Protein AF-A0A3N6ZRB8-F1 (afdb_monomer_lite)

Radius of gyration: 24.06 Å; chains: 1; bounding box: 74×77×56 Å

pLDDT: mean 79.48, std 19.39, range [39.94, 96.44]

Structure (mmCIF, N/CA/C/O backbone):
data_AF-A0A3N6ZRB8-F1
#
_entry.id   AF-A0A3N6ZRB8-F1
#
loop_
_atom_site.group_PDB
_atom_site.id
_atom_site.type_symbol
_atom_site.label_atom_id
_atom_site.label_alt_id
_atom_site.label_comp_id
_atom_site.label_asym_id
_atom_site.label_entity_id
_atom_site.label_seq_id
_atom_site.pdbx_PDB_ins_code
_atom_site.Cartn_x
_atom_site.Cartn_y
_atom_site.Cartn_z
_atom_site.occupancy
_atom_site.B_iso_or_equiv
_atom_site.auth_seq_id
_atom_site.auth_comp_id
_atom_site.auth_asym_id
_atom_site.auth_atom_id
_atom_site.pdbx_PDB_model_num
ATOM 1 N N . MET A 1 1 ? -23.793 63.951 39.654 1.00 39.94 1 MET A N 1
ATOM 2 C CA . MET A 1 1 ? -23.526 63.671 38.228 1.00 39.94 1 MET A CA 1
ATOM 3 C C . MET A 1 1 ? -22.476 62.573 38.147 1.00 39.94 1 MET A C 1
ATOM 5 O O . MET A 1 1 ? -21.446 62.726 38.780 1.00 39.94 1 MET A O 1
ATOM 9 N N . ILE A 1 2 ? -22.788 61.522 37.375 1.00 40.31 2 ILE A N 1
ATOM 10 C CA . ILE A 1 2 ? -21.885 60.541 36.730 1.00 40.31 2 ILE A CA 1
ATOM 11 C C . ILE A 1 2 ? -21.202 59.545 37.697 1.00 40.31 2 ILE A C 1
ATOM 13 O O . ILE A 1 2 ? -20.234 59.869 38.367 1.00 40.31 2 ILE A O 1
ATOM 17 N N . ASN A 1 3 ? -21.815 58.382 37.960 1.00 41.19 3 ASN A N 1
ATOM 18 C CA . ASN A 1 3 ? -21.665 57.114 37.212 1.00 41.19 3 ASN A CA 1
ATOM 19 C C . ASN A 1 3 ? -20.207 56.730 36.919 1.00 41.19 3 ASN A C 1
ATOM 21 O O . ASN A 1 3 ? -19.555 57.405 36.140 1.00 41.19 3 ASN A O 1
ATOM 25 N N . GLN A 1 4 ? -19.758 55.571 37.404 1.00 42.31 4 GLN A N 1
ATOM 26 C CA . GLN A 1 4 ? -19.491 54.416 36.535 1.00 42.31 4 GLN A CA 1
ATOM 27 C C . GLN A 1 4 ? -19.033 53.219 37.383 1.00 42.31 4 GLN A C 1
ATOM 29 O O . GLN A 1 4 ? -17.964 53.215 37.989 1.00 42.31 4 GLN A O 1
ATOM 34 N N . LEU A 1 5 ? -19.884 52.193 37.398 1.00 44.38 5 LEU A N 1
ATOM 35 C CA . LEU A 1 5 ? -19.562 50.834 37.810 1.00 44.38 5 LEU A CA 1
ATOM 36 C C . LEU A 1 5 ? -18.521 50.247 36.846 1.00 44.38 5 LEU A C 1
ATOM 38 O O . LEU A 1 5 ? -18.847 49.984 35.691 1.00 44.38 5 LEU A O 1
ATOM 42 N N . ILE A 1 6 ? -17.325 49.920 37.328 1.00 47.69 6 ILE A N 1
ATOM 43 C CA . ILE A 1 6 ? -16.434 48.990 36.624 1.00 47.69 6 ILE A CA 1
ATOM 44 C C . ILE A 1 6 ? -16.673 47.604 37.224 1.00 47.69 6 ILE A C 1
ATOM 46 O O . ILE A 1 6 ? -16.129 47.237 38.263 1.00 47.69 6 ILE A O 1
ATOM 50 N N . LYS A 1 7 ? -17.568 46.848 36.582 1.00 41.41 7 LYS A N 1
ATOM 51 C CA . LYS A 1 7 ? -17.781 45.425 36.857 1.00 41.41 7 LYS A CA 1
ATOM 52 C C . LYS A 1 7 ? -16.571 44.655 36.333 1.00 41.41 7 LYS A C 1
ATOM 54 O O . LYS A 1 7 ? -16.385 44.537 35.126 1.00 41.41 7 LYS A O 1
ATOM 59 N N . ILE A 1 8 ? -15.767 44.125 37.249 1.00 46.81 8 ILE A N 1
ATOM 60 C CA . ILE A 1 8 ? -14.709 43.160 36.951 1.00 46.81 8 ILE A CA 1
ATOM 61 C C . ILE A 1 8 ? -15.393 41.871 36.483 1.00 46.81 8 ILE A C 1
ATOM 63 O O . ILE A 1 8 ? -15.977 41.133 37.274 1.00 46.81 8 ILE A O 1
ATOM 67 N N . PHE A 1 9 ? -15.379 41.636 35.172 1.00 41.94 9 PHE A N 1
ATOM 68 C CA . PHE A 1 9 ? -15.804 40.379 34.565 1.00 41.94 9 PHE A CA 1
ATOM 69 C C . PHE A 1 9 ? -14.659 39.370 34.713 1.00 41.94 9 PHE A C 1
ATOM 71 O O . PHE A 1 9 ? -13.782 39.258 33.860 1.00 41.94 9 PHE A O 1
ATOM 78 N N . THR A 1 10 ? -14.648 38.645 35.829 1.00 43.69 10 THR A N 1
ATOM 79 C CA . THR A 1 10 ? -13.797 37.466 35.996 1.00 43.69 10 THR A CA 1
ATOM 80 C C . THR A 1 10 ? -14.364 36.349 35.122 1.00 43.69 10 THR A C 1
ATOM 82 O O . THR A 1 10 ? -15.292 35.645 35.516 1.00 43.69 10 THR A O 1
ATOM 85 N N . ILE A 1 11 ? -13.833 36.202 33.907 1.00 47.75 11 ILE A N 1
ATOM 86 C CA . ILE A 1 11 ? -14.092 35.033 33.063 1.00 47.75 11 ILE A CA 1
ATOM 87 C C . ILE A 1 11 ? -13.303 33.870 33.666 1.00 47.75 11 ILE A C 1
ATOM 89 O O . ILE A 1 11 ? -12.111 33.697 33.421 1.00 47.75 11 ILE A O 1
ATOM 93 N N . LEU A 1 12 ? -13.985 33.084 34.497 1.00 39.97 12 LEU A N 1
ATOM 94 C CA . LEU A 1 12 ? -13.525 31.777 34.936 1.00 39.97 12 LEU A CA 1
ATOM 95 C C . LEU A 1 12 ? -13.593 30.842 33.719 1.00 39.97 12 LEU A C 1
ATOM 97 O O . LEU A 1 12 ? -14.640 30.271 33.416 1.00 39.97 12 LEU A O 1
ATOM 101 N N . VAL A 1 13 ? -12.490 30.729 32.975 1.00 46.81 13 VAL A N 1
ATOM 102 C CA . VAL A 1 13 ? -12.337 29.694 31.947 1.00 46.81 13 VAL A CA 1
ATOM 103 C C . VAL A 1 13 ? -12.264 28.363 32.682 1.00 46.81 13 VAL A C 1
ATOM 105 O O . VAL A 1 13 ? -11.217 27.957 33.184 1.00 46.81 13 VAL A O 1
ATOM 108 N N . LEU A 1 14 ? -13.417 27.705 32.786 1.00 43.19 14 LEU A N 1
ATOM 109 C CA . LEU A 1 14 ? -13.518 26.313 33.182 1.00 43.19 14 LEU A CA 1
ATOM 110 C C . LEU A 1 14 ? -12.799 25.508 32.093 1.00 43.19 14 LEU A C 1
ATOM 112 O O . LEU A 1 14 ? -13.365 25.204 31.043 1.00 43.19 14 LEU A O 1
ATOM 116 N N . ALA A 1 15 ? -11.518 25.221 32.320 1.00 48.59 15 ALA A N 1
ATOM 117 C CA . ALA A 1 15 ? -10.776 24.221 31.576 1.00 48.59 15 ALA A CA 1
ATOM 118 C C . ALA A 1 15 ? -11.423 22.864 31.879 1.00 48.59 15 ALA A C 1
ATOM 120 O O . ALA A 1 15 ? -10.981 22.120 32.752 1.00 48.59 15 ALA A O 1
ATOM 121 N N . ALA A 1 16 ? -12.533 22.573 31.198 1.00 49.22 16 ALA A N 1
ATOM 122 C CA . ALA A 1 16 ? -13.049 21.228 31.085 1.00 49.22 16 ALA A CA 1
ATOM 123 C C . ALA A 1 16 ? -11.916 20.417 30.466 1.00 49.22 16 ALA A C 1
ATOM 125 O O . ALA A 1 16 ? -11.600 20.583 29.288 1.00 49.22 16 ALA A O 1
ATOM 126 N N . GLY A 1 17 ? -11.248 19.627 31.308 1.00 41.53 17 GLY A N 1
ATOM 127 C CA . GLY A 1 17 ? -10.231 18.681 30.899 1.00 41.53 17 GLY A CA 1
ATOM 128 C C . GLY A 1 17 ? -10.842 17.788 29.840 1.00 41.53 17 GLY A C 1
ATOM 129 O O . GLY A 1 17 ? -11.590 16.868 30.156 1.00 41.53 17 GLY A O 1
ATOM 130 N N . ILE A 1 18 ? -10.561 18.108 28.580 1.00 56.34 18 ILE A N 1
ATOM 131 C CA . ILE A 1 18 ? -10.795 17.203 27.472 1.00 56.34 18 ILE A CA 1
ATOM 132 C C . ILE A 1 18 ? -9.930 16.000 27.832 1.00 56.34 18 ILE A C 1
ATOM 134 O O . ILE A 1 18 ? -8.709 16.166 27.920 1.00 56.34 18 ILE A O 1
ATOM 138 N N . PRO A 1 19 ? -10.509 14.823 28.127 1.00 47.91 19 PRO A N 1
ATOM 139 C CA . PRO A 1 19 ? -9.697 13.641 28.283 1.00 47.91 19 PRO A CA 1
ATOM 140 C C . PRO A 1 19 ? -9.006 13.470 26.940 1.00 47.91 19 PRO A C 1
ATOM 142 O O . PRO A 1 19 ? -9.651 13.186 25.929 1.00 47.91 19 PRO A O 1
ATOM 145 N N . SER A 1 20 ? -7.702 13.729 26.922 1.00 45.16 20 SER A N 1
ATOM 146 C CA . SER A 1 20 ? -6.825 13.342 25.838 1.00 45.16 20 SER A CA 1
ATOM 147 C C . SER A 1 20 ? -7.047 11.847 25.686 1.00 45.16 20 SER A C 1
ATOM 149 O O . SER A 1 20 ? -6.542 11.056 26.483 1.00 45.16 20 SER A O 1
ATOM 151 N N . LEU A 1 21 ? -7.896 11.461 24.733 1.00 45.53 21 LEU A N 1
ATOM 152 C CA . LEU A 1 21 ? -8.023 10.090 24.279 1.00 45.53 21 LEU A CA 1
ATOM 153 C C . LEU A 1 21 ? -6.643 9.760 23.736 1.00 45.53 21 LEU A C 1
ATOM 155 O O . LEU A 1 21 ? -6.329 10.054 22.587 1.00 45.53 21 LEU A O 1
ATOM 159 N N . SER A 1 22 ? -5.791 9.250 24.623 1.00 43.41 22 SER A N 1
ATOM 160 C CA . SER A 1 22 ? -4.523 8.646 24.284 1.00 43.41 22 SER A CA 1
ATOM 161 C C . SER A 1 22 ? -4.874 7.547 23.297 1.00 43.41 22 SER A C 1
ATOM 163 O O . SER A 1 22 ? -5.374 6.485 23.674 1.00 43.41 22 SER A O 1
ATOM 165 N N . GLN A 1 23 ? -4.749 7.860 22.006 1.00 47.66 23 GLN A N 1
ATOM 166 C CA . GLN A 1 23 ? -4.835 6.875 20.951 1.00 47.66 23 GLN A CA 1
ATOM 167 C C . GLN A 1 23 ? -3.673 5.934 21.229 1.00 47.66 23 GLN A C 1
ATOM 169 O O . GLN A 1 23 ? -2.524 6.264 20.941 1.00 47.66 23 GLN A O 1
ATOM 174 N N . ALA A 1 24 ? -3.966 4.805 21.879 1.00 47.81 24 ALA A N 1
ATOM 175 C CA . ALA A 1 24 ? -3.015 3.726 22.060 1.00 47.81 24 ALA A CA 1
ATOM 176 C C . ALA A 1 24 ? -2.344 3.507 20.702 1.00 47.81 24 ALA A C 1
ATOM 178 O O . ALA A 1 24 ? -3.026 3.159 19.737 1.00 47.81 24 ALA A O 1
ATOM 179 N N . GLN A 1 25 ? -1.044 3.809 20.605 1.00 48.31 25 GLN A N 1
ATOM 180 C CA . GLN A 1 25 ? -0.272 3.647 19.379 1.00 48.31 25 GLN A CA 1
ATOM 181 C C . GLN A 1 25 ? -0.315 2.165 19.019 1.00 48.31 25 GLN A C 1
ATOM 183 O O . GLN A 1 25 ? 0.435 1.348 19.552 1.00 48.31 25 GLN A O 1
ATOM 188 N N . GLN A 1 26 ? -1.267 1.793 18.168 1.00 56.72 26 GLN A N 1
ATOM 189 C CA . GLN A 1 26 ? -1.451 0.415 17.762 1.00 56.72 26 GLN A CA 1
ATOM 190 C C . GLN A 1 26 ? -0.211 0.000 16.983 1.00 56.72 26 GLN A C 1
ATOM 192 O O . GLN A 1 26 ? 0.131 0.579 15.950 1.00 56.72 26 GLN A O 1
ATOM 197 N N . LYS A 1 27 ? 0.488 -0.997 17.523 1.00 60.84 27 LYS A N 1
ATOM 198 C CA . LYS A 1 27 ? 1.684 -1.580 16.929 1.00 60.84 27 LYS A CA 1
ATOM 199 C C . LYS A 1 27 ? 1.290 -2.238 15.606 1.00 60.84 27 LYS A C 1
ATOM 201 O O . LYS A 1 27 ? 0.823 -3.373 15.588 1.00 60.84 27 LYS A O 1
ATOM 206 N N . THR A 1 28 ? 1.443 -1.514 14.501 1.00 68.12 28 THR A N 1
ATOM 207 C CA . THR A 1 28 ? 1.251 -2.076 13.162 1.00 68.12 28 THR A CA 1
ATOM 208 C C . THR A 1 28 ? 2.371 -3.075 12.892 1.00 68.12 28 THR A C 1
ATOM 210 O O . THR A 1 28 ? 3.557 -2.756 13.013 1.00 68.12 28 THR A O 1
ATOM 213 N N . VAL A 1 29 ? 1.999 -4.315 12.578 1.00 82.00 29 VAL A N 1
ATOM 214 C CA . VAL A 1 29 ? 2.958 -5.375 12.251 1.00 82.00 29 VAL A CA 1
ATOM 215 C C . VAL A 1 29 ? 3.352 -5.230 10.784 1.00 82.00 29 VAL A C 1
ATOM 217 O O . VAL A 1 29 ? 2.491 -5.082 9.912 1.00 82.00 29 VAL A O 1
ATOM 220 N N . ILE A 1 30 ? 4.658 -5.256 10.515 1.00 87.50 30 ILE A N 1
ATOM 221 C CA . ILE A 1 30 ? 5.172 -5.328 9.147 1.00 87.50 30 ILE A CA 1
ATOM 222 C C . ILE A 1 30 ? 4.925 -6.743 8.627 1.00 87.50 30 ILE A C 1
ATOM 224 O O . ILE A 1 30 ? 5.338 -7.722 9.246 1.00 87.50 30 ILE A O 1
ATOM 228 N N . THR A 1 31 ? 4.277 -6.837 7.476 1.00 90.38 31 THR A N 1
ATOM 229 C CA . THR A 1 31 ? 4.004 -8.083 6.765 1.00 90.38 31 THR A CA 1
ATOM 230 C C . THR A 1 31 ? 4.377 -7.956 5.284 1.00 90.38 31 THR A C 1
ATOM 232 O O . THR A 1 31 ? 5.029 -6.994 4.896 1.00 90.38 31 THR A O 1
ATOM 235 N N . GLN A 1 32 ? 4.021 -8.932 4.453 1.00 92.38 32 GLN A N 1
ATOM 236 C CA . GLN A 1 32 ? 4.372 -9.018 3.041 1.00 92.38 32 GLN A CA 1
ATOM 237 C C . GLN A 1 32 ? 3.145 -9.375 2.194 1.00 92.38 32 GLN A C 1
ATOM 239 O O . GLN A 1 32 ? 2.274 -10.136 2.629 1.00 92.38 32 GLN A O 1
ATOM 244 N N . ILE A 1 33 ? 3.111 -8.866 0.962 1.00 93.44 33 ILE A N 1
ATOM 245 C CA . ILE A 1 33 ? 2.114 -9.248 -0.044 1.00 93.44 33 ILE A CA 1
ATOM 246 C C . ILE A 1 33 ? 2.440 -10.664 -0.547 1.00 93.44 33 ILE A C 1
ATOM 248 O O . ILE A 1 33 ? 3.516 -10.911 -1.091 1.00 93.44 33 ILE A O 1
ATOM 252 N N . SER A 1 34 ? 1.522 -11.613 -0.353 1.00 92.62 34 SER A N 1
ATOM 253 C CA . SER A 1 34 ? 1.644 -12.995 -0.844 1.00 92.62 34 SER A CA 1
ATOM 254 C C . SER A 1 34 ? 1.147 -13.142 -2.280 1.00 92.62 34 SER A C 1
ATOM 256 O O . SER A 1 34 ? 1.718 -13.920 -3.044 1.00 92.62 34 SER A O 1
ATOM 258 N N . ASN A 1 35 ? 0.106 -12.390 -2.652 1.00 92.62 35 ASN A N 1
ATOM 259 C CA . ASN A 1 35 ? -0.513 -12.462 -3.969 1.00 92.62 35 ASN A CA 1
ATOM 260 C C . ASN A 1 35 ? -0.589 -11.070 -4.629 1.00 92.62 35 ASN A C 1
ATOM 262 O O . ASN A 1 35 ? -1.518 -10.309 -4.349 1.00 92.62 35 ASN A O 1
ATOM 266 N N . PRO A 1 36 ? 0.355 -10.724 -5.523 1.00 90.50 36 PRO A N 1
ATOM 267 C CA . PRO A 1 36 ? 0.366 -9.430 -6.206 1.00 90.50 36 PRO A CA 1
ATOM 268 C C . PRO A 1 36 ? -0.818 -9.234 -7.167 1.00 90.50 36 PRO A C 1
ATOM 270 O O . PRO A 1 36 ? -1.159 -8.096 -7.466 1.00 90.50 36 PRO A O 1
ATOM 273 N N . GLY A 1 37 ? -1.503 -10.304 -7.592 1.00 89.31 37 GLY A N 1
ATOM 274 C CA . GLY A 1 37 ? -2.734 -10.216 -8.388 1.00 89.31 37 GLY A CA 1
ATOM 275 C C . GLY A 1 37 ? -3.959 -9.761 -7.585 1.00 89.31 37 GLY A C 1
ATOM 276 O O . GLY A 1 37 ? -5.030 -9.557 -8.150 1.00 89.31 37 GLY A O 1
ATOM 277 N N . ARG A 1 38 ? -3.821 -9.605 -6.262 1.00 90.62 38 ARG A N 1
ATOM 278 C CA . ARG A 1 38 ? -4.886 -9.164 -5.349 1.00 90.62 38 ARG A CA 1
ATOM 279 C C . ARG A 1 38 ? -4.688 -7.728 -4.881 1.00 90.62 38 ARG A C 1
ATOM 281 O O . ARG A 1 38 ? -5.233 -7.359 -3.844 1.00 90.62 38 ARG A O 1
ATOM 288 N N . ILE A 1 39 ? -3.912 -6.928 -5.611 1.00 91.12 39 ILE A N 1
ATOM 289 C CA . ILE A 1 39 ? -3.815 -5.489 -5.365 1.00 91.12 39 ILE A CA 1
ATOM 290 C C . ILE A 1 39 ? -4.859 -4.744 -6.188 1.00 91.12 39 ILE A C 1
ATOM 292 O O . ILE A 1 39 ? -5.023 -4.988 -7.383 1.00 91.12 39 ILE A O 1
ATOM 296 N N . PHE A 1 40 ? -5.539 -3.795 -5.560 1.00 87.25 40 PHE A N 1
ATOM 297 C CA . PHE A 1 40 ? -6.589 -3.023 -6.205 1.00 87.25 40 PHE A CA 1
ATOM 298 C C . PHE A 1 40 ? -6.321 -1.532 -5.993 1.00 87.25 40 PHE A C 1
ATOM 300 O O . PHE A 1 40 ? -6.002 -1.111 -4.877 1.00 87.25 40 PHE A O 1
ATOM 307 N N . PRO A 1 41 ? -6.410 -0.701 -7.045 1.00 80.75 41 PRO A N 1
ATOM 308 C CA . PRO A 1 41 ? -6.579 0.723 -6.822 1.00 80.75 41 PRO A CA 1
ATOM 309 C C . PRO A 1 41 ? -7.970 0.930 -6.212 1.00 80.75 41 PRO A C 1
ATOM 311 O O . PRO A 1 41 ? -8.888 0.197 -6.566 1.00 80.75 41 PRO A O 1
ATOM 314 N N . SER A 1 42 ? -8.105 1.889 -5.290 1.00 75.06 42 SER A N 1
ATOM 315 C CA . SER A 1 42 ? -9.364 2.291 -4.634 1.00 75.06 42 SER A CA 1
ATOM 316 C C . SER A 1 42 ? -10.658 1.712 -5.242 1.00 75.06 42 SER A C 1
ATOM 318 O O . SER A 1 42 ? -11.150 2.243 -6.238 1.00 75.06 42 SER A O 1
ATOM 320 N N . CYS A 1 43 ? -11.269 0.726 -4.585 1.00 58.84 43 CYS A N 1
ATOM 321 C CA . CYS A 1 43 ? -12.709 0.493 -4.678 1.00 58.84 43 CYS A CA 1
ATOM 322 C C . CYS A 1 43 ? -13.369 1.190 -3.474 1.00 58.84 43 CYS A C 1
ATOM 324 O O . CYS A 1 43 ? -13.026 0.902 -2.331 1.00 58.84 43 CYS A O 1
ATOM 326 N N . GLU A 1 44 ? -14.242 2.168 -3.730 1.00 65.25 44 GLU A N 1
ATOM 327 C CA . GLU A 1 44 ? -15.276 2.631 -2.779 1.00 65.25 44 GLU A CA 1
ATOM 328 C C . GLU A 1 44 ? -14.805 3.126 -1.386 1.00 65.25 44 GLU A C 1
ATOM 330 O O . GLU A 1 44 ? -15.547 3.084 -0.408 1.00 65.25 44 GLU A O 1
ATOM 335 N N . LEU A 1 45 ? -13.593 3.685 -1.262 1.00 75.88 45 LEU A N 1
ATOM 336 C CA . LEU A 1 45 ? -13.126 4.248 0.021 1.00 75.88 45 LEU A CA 1
ATOM 337 C C . LEU A 1 45 ? -13.888 5.483 0.490 1.00 75.88 45 LEU A C 1
ATOM 339 O O . LEU A 1 45 ? -13.881 5.787 1.683 1.00 75.88 45 LEU A O 1
ATOM 343 N N . GLU A 1 46 ? -14.526 6.193 -0.437 1.00 81.31 46 GLU A N 1
ATOM 344 C CA . GLU A 1 46 ? -15.317 7.380 -0.120 1.00 81.31 46 GLU A CA 1
ATOM 345 C C . GLU A 1 46 ? -16.454 7.048 0.855 1.00 81.31 46 GLU A C 1
ATOM 347 O O . GLU A 1 46 ? -16.704 7.807 1.790 1.00 81.31 46 GLU A O 1
ATOM 352 N N . GLU A 1 47 ? -17.063 5.866 0.729 1.00 84.12 47 GLU A N 1
ATOM 353 C CA . GLU A 1 47 ? -18.109 5.392 1.646 1.00 84.12 47 GLU A CA 1
ATOM 354 C C . GLU A 1 47 ? -17.575 5.105 3.057 1.00 84.12 47 GLU A C 1
ATOM 356 O O . GLU A 1 47 ? -18.312 5.154 4.042 1.00 84.12 47 GLU A O 1
ATOM 361 N N . SER A 1 48 ? -16.272 4.834 3.161 1.00 86.00 48 SER A N 1
ATOM 362 C CA . SER A 1 48 ? -15.567 4.578 4.419 1.00 86.00 48 SER A CA 1
ATOM 363 C C . SER A 1 48 ? -14.880 5.821 4.992 1.00 86.00 48 SER A C 1
ATOM 365 O O . SER A 1 48 ? -14.182 5.718 6.005 1.00 86.00 48 SER A O 1
ATOM 367 N N . ARG A 1 49 ? -15.061 7.006 4.382 1.00 89.44 49 ARG A N 1
ATOM 368 C CA . ARG A 1 49 ? -14.402 8.251 4.807 1.00 89.44 49 ARG A CA 1
ATOM 369 C C . ARG A 1 49 ? -14.658 8.553 6.278 1.00 89.44 49 ARG A C 1
ATOM 371 O O . ARG A 1 49 ? -13.706 8.792 7.010 1.00 89.44 49 ARG A O 1
ATOM 378 N N . GLN A 1 50 ? -15.907 8.488 6.738 1.00 89.56 50 GLN A N 1
ATOM 379 C CA . GLN A 1 50 ? -16.238 8.782 8.139 1.00 89.56 50 GLN A CA 1
ATOM 380 C C . GLN A 1 50 ? -15.512 7.841 9.113 1.00 89.56 50 GLN A C 1
ATOM 382 O O . GLN A 1 50 ? -14.973 8.291 10.122 1.00 89.56 50 GLN A O 1
ATOM 387 N N . GLN A 1 51 ? -15.446 6.546 8.799 1.00 89.25 51 GLN A N 1
ATOM 388 C CA . GLN A 1 51 ? -14.767 5.538 9.614 1.00 89.25 51 GLN A CA 1
ATOM 389 C C . GLN A 1 51 ? -13.252 5.776 9.648 1.00 89.25 51 GLN A C 1
ATOM 391 O O . GLN A 1 51 ? -12.633 5.698 10.709 1.00 89.25 51 GLN A O 1
ATOM 396 N N . LEU A 1 52 ? -12.653 6.126 8.506 1.00 89.62 52 LEU A N 1
ATOM 397 C CA . LEU A 1 52 ? -11.241 6.498 8.440 1.00 89.62 52 LEU A CA 1
ATOM 398 C C . LEU A 1 52 ? -10.944 7.755 9.259 1.00 89.62 52 LEU A C 1
ATOM 400 O O . LEU A 1 52 ? -9.942 7.788 9.967 1.00 89.62 52 LEU A O 1
ATOM 404 N N . GLN A 1 53 ? -11.806 8.771 9.189 1.00 91.88 53 GLN A N 1
ATOM 405 C CA . GLN A 1 53 ? -11.646 10.008 9.957 1.00 91.88 53 GLN A CA 1
ATOM 406 C C . GLN A 1 53 ? -11.733 9.748 11.464 1.00 91.88 53 GLN A C 1
ATOM 408 O O . GLN A 1 53 ? -10.956 10.317 12.224 1.00 91.88 53 GLN A O 1
ATOM 413 N N . GLN A 1 54 ? -12.622 8.852 11.901 1.00 89.06 54 GLN A N 1
ATOM 414 C CA . GLN A 1 54 ? -12.711 8.441 13.307 1.00 89.06 54 GLN A CA 1
ATOM 415 C C . GLN A 1 54 ? -11.445 7.725 13.787 1.00 89.06 54 GLN A C 1
ATOM 417 O O . GLN A 1 54 ? -11.018 7.927 14.921 1.00 89.06 54 GLN A O 1
ATOM 422 N N . GLN A 1 55 ? -10.848 6.889 12.937 1.00 88.62 55 GLN A N 1
ATOM 423 C CA . GLN A 1 55 ? -9.693 6.079 13.317 1.00 88.62 55 GLN A CA 1
ATOM 424 C C . GLN A 1 55 ? -8.361 6.833 13.210 1.00 88.62 55 GLN A C 1
ATOM 426 O O . GLN A 1 55 ? -7.499 6.677 14.071 1.00 88.62 55 GLN A O 1
ATOM 431 N N . PHE A 1 56 ? -8.182 7.645 12.168 1.00 89.50 56 PHE A N 1
ATOM 432 C CA . PHE A 1 56 ? -6.902 8.275 11.828 1.00 89.50 56 PHE A CA 1
ATOM 433 C C . PHE A 1 56 ? -6.910 9.806 11.936 1.00 89.50 56 PHE A C 1
ATOM 435 O O . PHE A 1 56 ? -5.855 10.424 11.816 1.00 89.50 56 PHE A O 1
ATOM 442 N N . GLY A 1 57 ? -8.073 10.423 12.149 1.00 92.00 57 GLY A N 1
ATOM 443 C CA . GLY A 1 57 ? -8.259 11.869 12.057 1.00 92.00 57 GLY A CA 1
ATOM 444 C C . GLY A 1 57 ? -8.564 12.348 10.626 1.00 92.00 57 GLY A C 1
ATOM 445 O O . GLY A 1 57 ? -8.274 11.641 9.653 1.00 92.00 57 GLY A O 1
ATOM 446 N N . PRO A 1 58 ? -9.155 13.550 10.475 1.00 92.19 58 PRO A N 1
ATOM 447 C CA . PRO A 1 58 ? -9.642 14.064 9.194 1.00 92.19 58 PRO A CA 1
ATOM 448 C C . PRO A 1 58 ? -8.547 14.204 8.136 1.00 92.19 58 PRO A C 1
ATOM 450 O O . PRO A 1 58 ? -8.665 13.653 7.044 1.00 92.19 58 PRO A O 1
ATOM 45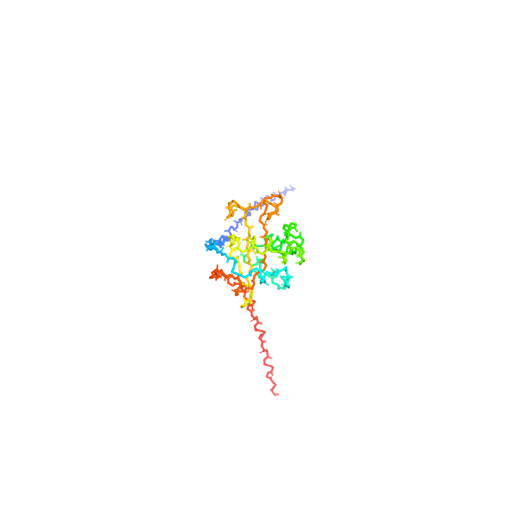3 N N . GLU A 1 59 ? -7.440 14.857 8.485 1.00 93.31 59 GLU A N 1
ATOM 454 C CA . GLU A 1 59 ? -6.335 15.119 7.557 1.00 93.31 59 GLU A CA 1
ATOM 455 C C . GLU A 1 59 ? -5.702 13.825 7.033 1.00 93.31 59 GLU A C 1
ATOM 457 O O . GLU A 1 59 ? -5.429 13.677 5.838 1.00 93.31 59 GLU A O 1
ATOM 462 N N . LYS A 1 60 ? -5.496 12.848 7.925 1.00 91.44 60 LYS A N 1
ATOM 463 C CA . LYS A 1 60 ? -4.882 11.569 7.568 1.00 91.44 60 LYS A CA 1
ATOM 464 C C . LYS A 1 60 ? -5.809 10.720 6.706 1.00 91.44 60 LYS A C 1
ATOM 466 O O . LYS A 1 60 ? -5.340 10.102 5.751 1.00 91.44 60 LYS A O 1
ATO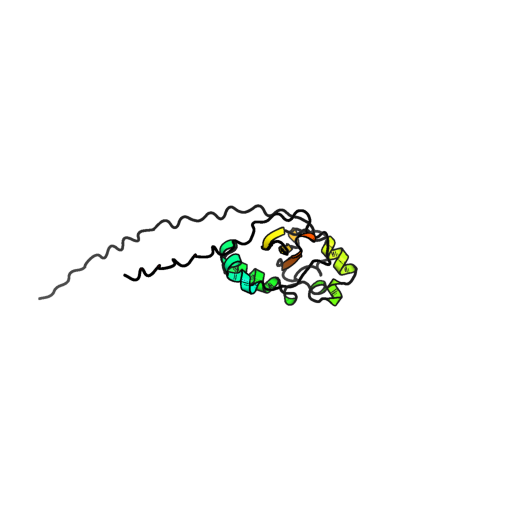M 471 N N . ALA A 1 61 ? -7.104 10.700 7.015 1.00 91.88 61 ALA A N 1
ATOM 472 C CA . ALA A 1 61 ? -8.105 10.010 6.210 1.00 91.88 61 ALA A CA 1
ATOM 473 C C . ALA A 1 61 ? -8.169 10.576 4.786 1.00 91.88 61 ALA A C 1
ATOM 475 O O . ALA A 1 61 ? -8.139 9.813 3.820 1.00 91.88 61 ALA A O 1
ATOM 476 N N . ASP A 1 62 ? -8.164 11.900 4.643 1.00 91.50 62 ASP A N 1
ATOM 477 C CA . ASP A 1 62 ? -8.179 12.552 3.334 1.00 91.50 62 ASP A CA 1
ATOM 478 C C . ASP A 1 62 ? -6.888 12.270 2.551 1.00 91.50 62 ASP A C 1
ATOM 480 O O . ASP A 1 62 ? -6.931 11.993 1.348 1.00 91.50 62 ASP A O 1
ATOM 484 N N . GLN A 1 63 ? -5.736 12.242 3.234 1.00 91.31 63 GLN A N 1
ATOM 485 C CA . GLN A 1 63 ? -4.470 11.808 2.640 1.00 91.31 63 GLN A CA 1
ATOM 486 C C . GLN A 1 63 ? -4.553 10.361 2.127 1.00 91.31 63 GLN A C 1
ATOM 488 O O . GLN A 1 63 ? -4.123 10.096 1.002 1.00 91.31 63 GLN A O 1
ATOM 493 N N . ILE A 1 64 ? -5.092 9.434 2.928 1.00 92.56 64 ILE A N 1
ATOM 494 C CA . ILE A 1 64 ? -5.276 8.023 2.551 1.00 92.56 64 ILE A CA 1
ATOM 495 C C . ILE A 1 64 ? -6.149 7.928 1.298 1.00 92.56 64 ILE A C 1
ATOM 497 O O . ILE A 1 64 ? -5.725 7.343 0.304 1.00 92.56 64 ILE A O 1
ATOM 501 N N . ILE A 1 65 ? -7.330 8.552 1.312 1.00 91.12 65 ILE A N 1
ATOM 502 C CA . ILE A 1 65 ? -8.295 8.521 0.203 1.00 91.12 65 ILE A CA 1
ATOM 503 C C . ILE A 1 65 ? -7.689 9.096 -1.084 1.00 91.12 65 ILE A C 1
ATOM 505 O O . ILE A 1 65 ? -7.938 8.589 -2.180 1.00 91.12 65 ILE A O 1
ATOM 509 N N . ARG A 1 66 ? -6.860 10.138 -0.969 1.00 89.38 66 ARG A N 1
ATOM 510 C CA . ARG A 1 66 ? -6.166 10.730 -2.116 1.00 89.38 66 ARG A CA 1
ATOM 511 C C . ARG A 1 66 ? -5.092 9.802 -2.689 1.00 89.38 66 ARG A C 1
ATOM 513 O O . ARG A 1 66 ? -4.996 9.676 -3.906 1.00 89.38 66 ARG A O 1
ATOM 520 N N . LEU A 1 67 ? -4.280 9.182 -1.832 1.00 91.12 67 LEU A N 1
ATOM 521 C CA . LEU A 1 67 ? -3.073 8.444 -2.232 1.00 91.12 67 LEU A CA 1
ATOM 522 C C . LEU A 1 67 ? -3.300 6.949 -2.509 1.00 91.12 67 LEU A C 1
ATOM 524 O O . LEU A 1 67 ? -2.432 6.298 -3.079 1.00 91.12 67 LEU A O 1
ATOM 528 N N . VAL A 1 68 ? -4.452 6.394 -2.133 1.00 93.19 68 VAL A N 1
ATOM 529 C CA . VAL A 1 68 ? -4.822 4.990 -2.408 1.00 93.19 68 VAL A CA 1
ATOM 530 C C . VAL A 1 68 ? -5.307 4.749 -3.848 1.00 93.19 68 VAL A C 1
ATOM 532 O O . VAL A 1 68 ? -5.481 3.609 -4.288 1.00 93.19 68 VAL A O 1
ATOM 535 N N . LYS A 1 69 ? -5.552 5.826 -4.599 1.00 91.88 69 LYS A N 1
ATOM 536 C CA . LYS A 1 69 ? -5.906 5.780 -6.022 1.00 91.88 69 LYS A CA 1
ATOM 537 C C . LYS A 1 69 ? -4.665 5.452 -6.846 1.00 91.88 69 LYS A C 1
ATOM 539 O O . LYS A 1 69 ? -3.559 5.801 -6.451 1.00 91.88 69 LYS A O 1
ATOM 544 N N . ALA A 1 70 ? -4.851 4.859 -8.026 1.00 88.56 70 ALA A N 1
ATOM 545 C CA . ALA A 1 70 ? -3.735 4.485 -8.898 1.00 88.56 70 ALA A CA 1
ATOM 546 C C . ALA A 1 70 ? -2.827 5.683 -9.245 1.00 88.56 70 ALA A C 1
ATOM 548 O O . ALA A 1 70 ? -1.612 5.553 -9.262 1.00 88.56 70 ALA A O 1
ATOM 549 N N . SER A 1 71 ? -3.401 6.880 -9.414 1.00 90.62 71 SER A N 1
ATOM 550 C CA . SER A 1 71 ? -2.655 8.130 -9.629 1.00 90.62 71 SER A CA 1
ATOM 551 C C . SER A 1 71 ? -1.774 8.555 -8.446 1.00 90.62 71 SER A C 1
ATOM 553 O O . SER A 1 71 ? -0.912 9.411 -8.606 1.00 90.62 71 SER A O 1
ATOM 555 N N . GLY A 1 72 ? -2.012 8.005 -7.255 1.00 90.69 72 GLY A N 1
ATOM 556 C CA . GLY A 1 72 ? -1.192 8.194 -6.061 1.00 90.69 72 GLY A CA 1
ATOM 557 C C . GLY A 1 72 ? -0.105 7.130 -5.890 1.00 90.69 72 GLY A C 1
ATOM 558 O O . GLY A 1 72 ? 0.545 7.112 -4.847 1.00 90.69 72 GLY A O 1
ATOM 559 N N . TRP A 1 73 ? 0.067 6.225 -6.861 1.00 94.94 73 TRP A N 1
ATOM 560 C CA . TRP A 1 73 ? 1.068 5.157 -6.835 1.00 94.94 73 TRP A CA 1
ATOM 561 C C . TRP A 1 73 ? 2.293 5.517 -7.694 1.00 94.94 73 TRP A C 1
ATOM 563 O O . TRP A 1 73 ? 2.200 6.376 -8.576 1.00 94.94 73 TRP A O 1
ATOM 573 N N . PRO A 1 74 ? 3.443 4.852 -7.474 1.00 95.56 74 PRO A N 1
ATOM 574 C CA . PRO A 1 74 ? 4.620 4.980 -8.333 1.00 95.56 74 PRO A CA 1
ATOM 575 C C . PRO A 1 74 ? 4.312 4.622 -9.792 1.00 95.56 74 PRO A C 1
ATOM 577 O O . PRO A 1 74 ? 3.444 3.789 -10.059 1.00 95.56 74 PRO A O 1
ATOM 580 N N . ALA A 1 75 ? 5.046 5.215 -10.738 1.00 94.81 75 ALA A N 1
ATOM 581 C CA . ALA A 1 75 ? 4.782 5.064 -12.172 1.00 94.81 75 ALA A CA 1
ATOM 582 C C . ALA A 1 75 ? 4.695 3.599 -12.662 1.00 94.81 75 ALA A C 1
ATOM 584 O O . ALA A 1 75 ? 3.746 3.298 -13.384 1.00 94.81 75 ALA A O 1
ATOM 585 N N . PRO A 1 76 ? 5.558 2.658 -12.222 1.00 95.00 76 PRO A N 1
ATOM 586 C CA . PRO A 1 76 ? 5.440 1.247 -12.615 1.00 95.00 76 PRO A CA 1
ATOM 587 C C . PRO A 1 76 ? 4.141 0.568 -12.149 1.00 95.00 76 PRO A C 1
ATOM 589 O O . PRO A 1 76 ? 3.742 -0.461 -12.688 1.00 95.00 76 PRO A O 1
ATOM 592 N N . LEU A 1 77 ? 3.465 1.128 -11.139 1.00 95.00 77 LEU A N 1
ATOM 593 C CA . LEU A 1 77 ? 2.286 0.534 -10.507 1.00 95.00 77 LEU A CA 1
ATOM 594 C C . LEU A 1 77 ? 0.988 1.309 -10.781 1.00 95.00 77 LEU A C 1
ATOM 596 O O . LEU A 1 77 ? -0.097 0.827 -10.454 1.00 95.00 77 LEU A O 1
ATOM 600 N N . ASN A 1 78 ? 1.058 2.509 -11.353 1.00 94.06 78 ASN A N 1
ATOM 601 C CA . ASN A 1 78 ? -0.095 3.407 -11.458 1.00 94.06 78 ASN A CA 1
ATOM 602 C C . ASN A 1 78 ? -1.111 3.022 -12.550 1.00 94.06 78 ASN A C 1
ATOM 604 O O . ASN A 1 78 ? -2.174 3.635 -12.644 1.00 94.06 78 ASN A O 1
ATOM 608 N N . ASN A 1 79 ? -0.816 2.008 -13.363 1.00 92.94 79 ASN A N 1
ATOM 609 C CA . ASN A 1 79 ? -1.688 1.528 -14.427 1.00 92.94 79 ASN A CA 1
ATOM 610 C C . ASN A 1 79 ? -1.791 -0.008 -14.408 1.00 92.94 79 ASN A C 1
ATOM 612 O O . ASN A 1 79 ? -0.962 -0.705 -13.826 1.00 92.94 79 ASN A O 1
ATOM 616 N N . VAL A 1 80 ? -2.868 -0.557 -14.978 1.00 91.56 80 VAL A N 1
ATOM 617 C CA . VAL A 1 80 ? -3.125 -2.009 -14.941 1.00 91.56 80 VAL A CA 1
ATOM 618 C C . VAL A 1 80 ? -2.060 -2.779 -15.720 1.00 91.56 80 VAL A C 1
ATOM 620 O O . VAL A 1 80 ? -1.540 -3.752 -15.187 1.00 91.56 80 VAL A O 1
ATOM 623 N N . SER A 1 81 ? -1.711 -2.333 -16.927 1.00 92.94 81 SER A N 1
ATOM 624 C CA . SER A 1 81 ? -0.775 -3.038 -17.809 1.00 92.94 81 SER A CA 1
ATOM 625 C C . SER A 1 81 ? 0.605 -3.197 -17.170 1.00 92.94 81 SER A C 1
ATOM 627 O O . SER A 1 81 ? 1.061 -4.323 -17.004 1.00 92.94 81 SER A O 1
ATOM 629 N N . SER A 1 82 ? 1.211 -2.104 -16.697 1.00 93.12 82 SER A N 1
ATOM 630 C CA . SER A 1 82 ? 2.522 -2.126 -16.040 1.00 93.12 82 SER A CA 1
ATOM 631 C C . SER A 1 82 ? 2.510 -2.909 -14.736 1.00 93.12 82 SER A C 1
ATOM 633 O O . SER A 1 82 ? 3.498 -3.552 -14.403 1.00 93.12 82 SER A O 1
ATOM 635 N N . ARG A 1 83 ? 1.386 -2.939 -14.006 1.00 92.94 83 ARG A N 1
ATOM 636 C CA . ARG A 1 83 ? 1.275 -3.800 -12.821 1.00 92.94 83 ARG A CA 1
ATOM 637 C C . ARG A 1 83 ? 1.351 -5.273 -13.171 1.00 92.94 83 ARG A C 1
ATOM 639 O O . ARG A 1 83 ? 1.898 -6.017 -12.369 1.00 92.94 83 ARG A O 1
ATOM 646 N N . LEU A 1 84 ? 0.770 -5.692 -14.292 1.00 93.19 84 LEU A N 1
ATOM 647 C CA . LEU A 1 84 ? 0.731 -7.096 -14.706 1.00 93.19 84 LEU A CA 1
ATOM 648 C C . LEU A 1 84 ? 2.054 -7.571 -15.319 1.00 93.19 84 LEU A C 1
ATOM 650 O O . LEU A 1 84 ? 2.238 -8.777 -15.468 1.00 93.19 84 LEU A O 1
ATOM 654 N N . GLU A 1 85 ? 2.979 -6.659 -15.627 1.00 95.31 85 GLU A N 1
ATOM 655 C CA . GLU A 1 85 ? 4.340 -7.015 -16.025 1.00 95.31 85 GLU A CA 1
ATOM 656 C C . GLU A 1 85 ? 5.042 -7.829 -14.933 1.00 95.31 85 GLU A C 1
ATOM 658 O O . GLU A 1 85 ? 4.875 -7.597 -13.730 1.00 95.31 85 GLU A O 1
ATOM 663 N N . GLU A 1 86 ? 5.863 -8.790 -15.354 1.00 95.56 86 GLU A N 1
ATOM 664 C CA . GLU A 1 86 ? 6.536 -9.709 -14.437 1.00 95.56 86 GLU A CA 1
ATOM 665 C C . GLU A 1 86 ? 7.436 -8.973 -13.433 1.00 95.56 86 GLU A C 1
ATOM 667 O O . GLU A 1 86 ? 7.413 -9.283 -12.240 1.00 95.56 86 GLU A O 1
ATOM 672 N N . SER A 1 87 ? 8.176 -7.962 -13.891 1.00 95.38 87 SER A N 1
ATOM 673 C CA . SER A 1 87 ? 9.035 -7.109 -13.061 1.00 95.38 87 SER A CA 1
ATOM 674 C C . SER A 1 87 ? 8.249 -6.462 -11.916 1.00 95.38 87 SER A C 1
ATOM 676 O O . SER A 1 87 ? 8.634 -6.581 -10.748 1.00 95.38 87 SER A O 1
ATOM 678 N N . SER A 1 88 ? 7.100 -5.865 -12.232 1.00 95.44 88 SER A N 1
ATOM 679 C CA . SER A 1 88 ? 6.202 -5.254 -11.256 1.00 95.44 88 SER A CA 1
ATOM 680 C C . SER A 1 88 ? 5.623 -6.286 -10.299 1.00 95.44 88 SER A C 1
ATOM 682 O O . SER A 1 88 ? 5.653 -6.080 -9.088 1.00 95.44 88 SER A O 1
ATOM 684 N N . GLN A 1 89 ? 5.145 -7.429 -10.795 1.00 95.75 89 GLN A N 1
ATOM 685 C CA . GLN A 1 89 ? 4.613 -8.504 -9.948 1.00 95.75 89 GLN A CA 1
ATOM 686 C C . GLN A 1 89 ? 5.671 -9.042 -8.968 1.00 95.75 89 GLN A C 1
ATOM 688 O O . GLN A 1 89 ? 5.367 -9.300 -7.797 1.00 95.75 89 GLN A O 1
ATOM 693 N N . GLN A 1 90 ? 6.923 -9.180 -9.415 1.00 94.94 90 GLN A N 1
ATOM 694 C CA . GLN A 1 90 ? 8.047 -9.569 -8.566 1.00 94.94 90 GLN A CA 1
ATOM 695 C C . GLN A 1 90 ? 8.388 -8.487 -7.532 1.00 94.94 90 GLN A C 1
ATOM 697 O O . GLN A 1 90 ? 8.645 -8.821 -6.373 1.00 94.94 90 GLN A O 1
ATOM 702 N N . ALA A 1 91 ? 8.367 -7.207 -7.912 1.00 95.12 91 ALA A N 1
ATOM 703 C CA . ALA A 1 91 ? 8.582 -6.094 -6.989 1.00 95.12 91 ALA A CA 1
ATOM 704 C C . ALA A 1 91 ? 7.471 -6.014 -5.931 1.00 95.12 91 ALA A C 1
ATOM 706 O O . ALA A 1 91 ? 7.763 -5.948 -4.737 1.00 95.12 91 ALA A O 1
ATOM 707 N N . ILE A 1 92 ? 6.204 -6.147 -6.341 1.00 95.56 92 ILE A N 1
ATOM 708 C CA . ILE A 1 92 ? 5.047 -6.123 -5.440 1.00 95.56 92 ILE A CA 1
ATOM 709 C C . ILE A 1 92 ? 5.164 -7.214 -4.369 1.00 95.56 92 ILE A C 1
ATOM 711 O O . ILE A 1 92 ? 4.958 -6.945 -3.186 1.00 95.56 92 ILE A O 1
ATOM 715 N N . LYS A 1 93 ? 5.555 -8.437 -4.756 1.00 94.88 93 LYS A N 1
ATOM 716 C CA . LYS A 1 93 ? 5.793 -9.543 -3.811 1.00 94.88 93 LYS A CA 1
ATOM 717 C C . LYS A 1 93 ? 6.875 -9.225 -2.781 1.00 94.88 93 LYS A C 1
ATOM 719 O O . LYS A 1 93 ? 6.847 -9.793 -1.694 1.00 94.88 93 LYS A O 1
ATOM 724 N N . LYS A 1 94 ? 7.848 -8.367 -3.096 1.00 95.19 94 LYS A N 1
ATOM 725 C CA . LYS A 1 94 ? 8.952 -8.016 -2.188 1.00 95.19 94 LYS A CA 1
ATOM 726 C C . LYS A 1 94 ? 8.572 -6.941 -1.170 1.00 95.19 94 LYS A C 1
ATOM 728 O O . LYS A 1 94 ? 9.286 -6.819 -0.177 1.00 95.19 94 LYS A O 1
ATOM 733 N N . TYR A 1 95 ? 7.474 -6.202 -1.367 1.00 96.12 95 TYR A N 1
ATOM 734 C CA . TYR A 1 95 ? 7.075 -5.172 -0.412 1.00 96.12 95 TYR A CA 1
ATOM 735 C C . TYR A 1 95 ? 6.824 -5.744 0.978 1.00 96.12 95 TYR A C 1
ATOM 737 O O . TYR A 1 95 ? 5.956 -6.593 1.195 1.00 96.12 95 TYR A O 1
ATOM 745 N N . LYS A 1 96 ? 7.541 -5.168 1.934 1.00 95.25 96 LYS A N 1
ATOM 746 C CA . LYS A 1 96 ? 7.174 -5.101 3.335 1.00 95.25 96 LYS A CA 1
ATOM 747 C C . LYS A 1 96 ? 6.141 -3.991 3.503 1.00 95.25 96 LYS A C 1
ATOM 749 O O . LYS A 1 96 ? 6.388 -2.834 3.160 1.00 95.25 96 LYS A O 1
ATOM 754 N N . VAL A 1 97 ? 4.972 -4.353 4.007 1.00 95.19 97 VAL A N 1
ATOM 755 C CA . VAL A 1 97 ? 3.808 -3.475 4.131 1.00 95.19 97 VAL A CA 1
ATOM 756 C C . VAL A 1 97 ? 3.323 -3.446 5.569 1.00 95.19 97 VAL A C 1
ATOM 758 O O . VAL A 1 97 ? 3.452 -4.429 6.298 1.00 95.19 9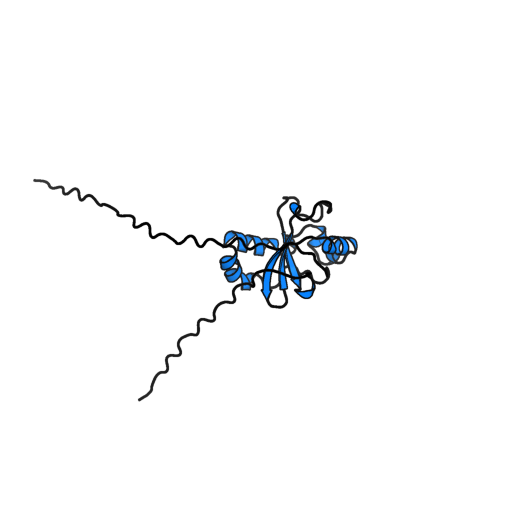7 VAL A O 1
ATOM 761 N N . ARG A 1 98 ? 2.722 -2.335 5.984 1.00 94.06 98 ARG A N 1
ATOM 762 C CA . ARG A 1 98 ? 2.014 -2.255 7.266 1.00 94.06 98 ARG A CA 1
ATOM 763 C C . ARG A 1 98 ? 0.524 -2.292 6.998 1.00 94.06 98 ARG A C 1
ATOM 765 O O . ARG A 1 98 ? 0.026 -1.493 6.206 1.00 94.06 98 ARG A O 1
ATOM 772 N N . THR A 1 99 ? -0.182 -3.204 7.658 1.00 92.75 99 THR A N 1
ATOM 773 C CA . THR A 1 99 ? -1.647 -3.221 7.593 1.00 92.75 99 THR A CA 1
ATOM 774 C C . THR A 1 99 ? -2.168 -2.083 8.462 1.00 92.75 99 THR A C 1
ATOM 776 O O . THR A 1 99 ? -1.909 -2.045 9.663 1.00 92.75 99 THR A O 1
ATOM 779 N N . MET A 1 100 ? -2.855 -1.128 7.843 1.00 90.56 100 MET A N 1
ATOM 780 C CA . MET A 1 100 ? -3.372 0.066 8.510 1.00 90.56 100 MET A CA 1
ATOM 781 C C . MET A 1 100 ? -4.767 -0.175 9.080 1.00 90.56 100 MET A C 1
ATOM 783 O O . MET A 1 100 ? -5.052 0.201 10.214 1.00 90.56 100 MET A O 1
ATOM 787 N N . ALA A 1 101 ? -5.635 -0.797 8.285 1.00 90.00 101 ALA A N 1
ATOM 788 C CA . ALA A 1 101 ? -7.001 -1.118 8.668 1.00 90.00 101 ALA A CA 1
ATOM 789 C C . ALA A 1 101 ? -7.521 -2.310 7.863 1.00 90.00 101 ALA A C 1
ATOM 791 O O . ALA A 1 101 ? -7.148 -2.505 6.704 1.00 90.00 101 ALA A O 1
ATOM 792 N N . ILE A 1 102 ? -8.430 -3.067 8.467 1.00 89.44 102 ILE A N 1
ATOM 793 C CA . ILE A 1 102 ? -9.269 -4.032 7.753 1.00 89.44 102 ILE A CA 1
ATOM 794 C C . ILE A 1 102 ? -10.565 -3.299 7.382 1.00 89.44 102 ILE A C 1
ATOM 796 O O . ILE A 1 102 ? -11.284 -2.847 8.274 1.00 89.44 102 ILE A O 1
ATOM 800 N N . ILE A 1 103 ? -10.840 -3.123 6.086 1.00 86.19 103 ILE A N 1
ATOM 801 C CA . ILE A 1 103 ? -12.028 -2.380 5.622 1.00 86.19 103 ILE A CA 1
ATOM 802 C C . ILE A 1 103 ? -13.281 -3.235 5.796 1.00 86.19 103 ILE A C 1
ATOM 804 O O . ILE A 1 103 ? -14.271 -2.808 6.386 1.00 86.19 103 ILE A O 1
ATOM 808 N N . ASP A 1 104 ? -13.212 -4.468 5.306 1.00 83.12 104 ASP A N 1
ATOM 809 C CA . ASP A 1 104 ? -14.223 -5.508 5.442 1.00 83.12 104 ASP A CA 1
ATOM 810 C C . ASP A 1 104 ? -13.530 -6.886 5.460 1.00 83.12 104 ASP A C 1
ATOM 812 O O . ASP A 1 104 ? -12.309 -6.980 5.568 1.00 83.12 104 ASP A O 1
ATOM 816 N N . ALA A 1 105 ? -14.290 -7.979 5.357 1.00 83.44 105 ALA A N 1
ATOM 817 C CA . ALA A 1 105 ? -13.709 -9.327 5.330 1.00 83.44 105 ALA A CA 1
ATOM 818 C C . ALA A 1 105 ? -12.838 -9.608 4.083 1.00 83.44 105 ALA A C 1
ATOM 820 O O . ALA A 1 105 ? -12.107 -10.599 4.049 1.00 83.44 105 ALA A O 1
ATOM 821 N N . ARG A 1 106 ? -12.924 -8.764 3.050 1.00 86.38 106 ARG A N 1
ATOM 822 C CA . ARG A 1 106 ? -12.322 -8.970 1.730 1.00 86.38 106 ARG A CA 1
ATOM 823 C C . ARG A 1 106 ? -11.081 -8.120 1.514 1.00 86.38 106 ARG A C 1
ATOM 825 O O . ARG A 1 106 ? -10.219 -8.557 0.761 1.00 86.38 106 ARG A O 1
ATOM 832 N N . TYR A 1 107 ? -10.977 -6.946 2.137 1.00 89.62 107 TYR A N 1
ATOM 833 C CA . TYR A 1 107 ? -9.919 -5.982 1.832 1.00 89.62 107 TYR A CA 1
ATOM 834 C C . TYR A 1 107 ? -9.198 -5.438 3.063 1.00 89.62 107 TYR A C 1
ATOM 836 O O . TYR A 1 107 ? -9.790 -5.074 4.083 1.00 89.62 107 TYR A O 1
ATOM 844 N N . CYS A 1 108 ? -7.889 -5.283 2.898 1.00 91.19 108 CYS A N 1
ATOM 845 C CA . CYS A 1 108 ? -7.002 -4.620 3.834 1.00 91.19 108 CYS A CA 1
ATOM 846 C C . CYS A 1 108 ? -6.422 -3.357 3.195 1.00 91.19 108 CYS A C 1
ATOM 848 O O . CYS A 1 108 ? -5.917 -3.388 2.070 1.00 91.19 108 CYS A O 1
ATOM 850 N N . LEU A 1 109 ? -6.452 -2.256 3.941 1.00 92.88 109 LEU A N 1
ATOM 851 C CA . LEU A 1 109 ? -5.695 -1.054 3.620 1.00 92.88 109 LEU A CA 1
ATOM 852 C C . LEU A 1 109 ? -4.266 -1.229 4.128 1.00 92.88 109 LEU A C 1
ATOM 854 O O . LEU A 1 109 ? -4.056 -1.448 5.324 1.00 92.88 109 LEU A O 1
ATOM 858 N N . VAL A 1 110 ? -3.286 -1.074 3.242 1.00 93.94 110 VAL A N 1
ATOM 859 C CA . VAL A 1 110 ? -1.867 -1.129 3.605 1.00 93.94 110 VAL A CA 1
ATOM 860 C C . VAL A 1 110 ? -1.156 0.174 3.289 1.00 93.94 110 VAL A C 1
ATOM 862 O O . VAL A 1 110 ? -1.530 0.882 2.355 1.00 93.94 110 VAL A O 1
ATOM 865 N N . SER A 1 111 ? -0.108 0.471 4.053 1.00 94.88 111 SER A N 1
ATOM 866 C CA . SER A 1 111 ? 0.848 1.536 3.750 1.00 94.88 111 SER A CA 1
ATOM 867 C C . SER A 1 111 ? 2.205 0.953 3.380 1.00 94.88 111 SER A C 1
ATOM 869 O O . SER A 1 111 ? 2.668 0.002 4.023 1.00 94.88 111 SER A O 1
ATOM 871 N N . ILE A 1 112 ? 2.859 1.575 2.404 1.00 95.38 112 ILE A N 1
ATOM 872 C CA . ILE A 1 112 ? 4.173 1.180 1.900 1.00 95.38 112 ILE A CA 1
ATOM 873 C C . ILE A 1 112 ? 5.127 2.359 2.020 1.00 95.38 112 ILE A C 1
ATOM 875 O O . ILE A 1 112 ? 4.871 3.422 1.458 1.00 95.38 112 ILE A O 1
ATOM 879 N N . SER A 1 113 ? 6.233 2.163 2.737 1.00 95.19 113 SER A N 1
ATOM 880 C CA . SER A 1 113 ? 7.284 3.165 2.911 1.00 95.19 113 SER A CA 1
ATOM 881 C C . SER A 1 113 ? 8.624 2.650 2.382 1.00 95.19 113 SER A C 1
ATOM 883 O O . SER A 1 113 ? 8.912 1.454 2.474 1.00 95.19 113 SER A O 1
ATOM 885 N N . ALA A 1 114 ? 9.463 3.547 1.857 1.00 95.00 114 ALA A N 1
ATOM 886 C CA . ALA A 1 114 ? 10.830 3.203 1.455 1.00 95.00 114 ALA A CA 1
ATOM 887 C C . ALA A 1 114 ? 11.685 2.759 2.657 1.00 95.00 114 ALA A C 1
ATOM 889 O O . ALA A 1 114 ? 12.500 1.850 2.538 1.00 95.00 114 ALA A O 1
ATOM 890 N N . ALA A 1 115 ? 11.436 3.336 3.839 1.00 93.81 115 ALA A N 1
ATOM 891 C CA . ALA A 1 115 ? 12.134 2.990 5.077 1.00 93.81 115 ALA A CA 1
ATOM 892 C C . ALA A 1 115 ? 11.924 1.524 5.496 1.00 93.81 115 ALA A C 1
ATOM 894 O O . ALA A 1 115 ? 12.857 0.877 5.964 1.00 93.81 115 ALA A O 1
ATOM 895 N N . ASP A 1 116 ? 10.721 0.976 5.288 1.00 93.62 116 ASP A N 1
ATOM 896 C CA . ASP A 1 116 ? 10.435 -0.436 5.569 1.00 93.62 116 ASP A CA 1
ATOM 897 C C . ASP A 1 116 ? 11.001 -1.378 4.483 1.00 93.62 116 ASP A C 1
ATOM 899 O O . ASP A 1 116 ? 11.012 -2.592 4.676 1.00 93.62 116 ASP A O 1
ATOM 903 N N . ASN A 1 117 ? 11.481 -0.848 3.351 1.00 95.69 117 ASN A N 1
ATOM 904 C CA . ASN A 1 117 ? 11.856 -1.603 2.152 1.00 95.69 117 ASN A CA 1
ATOM 905 C C . ASN A 1 117 ? 13.269 -1.270 1.629 1.00 95.69 117 ASN A C 1
ATOM 907 O O . ASN A 1 117 ? 13.426 -0.905 0.458 1.00 95.69 117 ASN A O 1
ATOM 911 N N . PRO A 1 118 ? 14.321 -1.412 2.457 1.00 94.19 118 PRO A N 1
ATOM 912 C CA . PRO A 1 118 ? 15.682 -1.149 2.009 1.00 94.19 118 PRO A CA 1
ATOM 913 C C . PRO A 1 118 ? 16.079 -2.107 0.875 1.00 94.19 118 PRO A C 1
ATOM 915 O O . PRO A 1 118 ? 15.816 -3.308 0.944 1.00 94.19 118 PRO A O 1
ATOM 918 N N . GLY A 1 119 ? 16.723 -1.571 -0.164 1.00 92.19 119 GLY A N 1
ATOM 919 C CA . GLY A 1 119 ? 17.226 -2.344 -1.307 1.00 92.19 119 GLY A CA 1
ATOM 920 C C . GLY A 1 119 ? 16.215 -2.595 -2.428 1.00 92.19 119 GLY A C 1
ATOM 921 O O . GLY A 1 119 ? 16.551 -3.258 -3.406 1.00 92.19 119 GLY A O 1
ATOM 922 N N . MET A 1 120 ? 14.992 -2.076 -2.316 1.00 95.19 120 MET A N 1
ATOM 923 C CA . MET A 1 120 ? 14.070 -2.035 -3.447 1.00 95.19 120 MET A CA 1
ATOM 924 C C . MET A 1 120 ? 14.386 -0.835 -4.350 1.00 95.19 120 MET A C 1
ATOM 926 O O . MET A 1 120 ? 14.821 0.210 -3.868 1.00 95.19 120 MET A O 1
ATOM 930 N N . ASP A 1 121 ? 14.177 -0.991 -5.656 1.00 95.69 121 ASP A N 1
ATOM 931 C CA . ASP A 1 121 ? 14.417 0.061 -6.645 1.00 95.69 121 ASP A CA 1
ATOM 932 C C . ASP A 1 121 ? 13.543 1.301 -6.362 1.00 95.69 121 ASP A C 1
ATOM 934 O O . ASP A 1 121 ? 12.344 1.196 -6.090 1.00 95.69 121 ASP A O 1
ATOM 938 N N . ALA A 1 122 ? 14.163 2.485 -6.415 1.00 95.50 122 ALA A N 1
ATOM 939 C CA . ALA A 1 122 ? 13.541 3.767 -6.095 1.00 95.50 122 ALA A CA 1
ATOM 940 C C . ALA A 1 122 ? 12.330 4.103 -6.985 1.00 95.50 122 ALA A C 1
ATOM 942 O O . ALA A 1 122 ? 11.423 4.805 -6.539 1.00 95.50 122 ALA A O 1
ATOM 943 N N . SER A 1 123 ? 12.278 3.576 -8.213 1.00 96.12 123 SER A N 1
ATOM 944 C CA . SER A 1 123 ? 11.150 3.750 -9.143 1.00 96.12 123 SER A CA 1
ATOM 945 C C . SER A 1 123 ? 9.835 3.149 -8.631 1.00 96.12 123 SER A C 1
ATOM 947 O O . SER A 1 123 ? 8.756 3.563 -9.058 1.00 96.12 123 SER A O 1
ATOM 949 N N . TYR A 1 124 ? 9.910 2.226 -7.668 1.00 96.44 124 TYR A N 1
ATOM 950 C CA . TYR A 1 124 ? 8.771 1.630 -6.971 1.00 96.44 124 TYR A CA 1
ATOM 951 C C . TYR A 1 124 ? 8.350 2.422 -5.721 1.00 96.44 124 TYR A C 1
ATOM 953 O O . TYR A 1 124 ? 7.572 1.936 -4.899 1.00 96.44 124 TYR A O 1
ATOM 961 N N . PHE A 1 125 ? 8.819 3.657 -5.561 1.00 96.44 125 PHE A N 1
ATOM 962 C CA . PHE A 1 125 ? 8.354 4.578 -4.525 1.00 96.44 125 PHE A CA 1
ATOM 963 C C . PHE A 1 125 ? 7.956 5.917 -5.135 1.00 96.44 125 PHE A C 1
ATOM 965 O O . PHE A 1 125 ? 8.263 6.228 -6.286 1.00 96.44 125 PHE A O 1
ATOM 972 N N . LEU A 1 126 ? 7.223 6.721 -4.363 1.00 94.25 126 LEU A N 1
ATOM 973 C CA . LEU A 1 126 ? 6.928 8.083 -4.782 1.00 94.25 126 LEU A CA 1
ATOM 974 C C . LEU A 1 126 ? 8.227 8.906 -4.770 1.00 94.25 126 LEU A C 1
ATOM 976 O O . LEU A 1 126 ? 8.939 8.865 -3.764 1.00 94.25 126 LEU A O 1
ATOM 980 N N . PRO A 1 127 ? 8.515 9.711 -5.813 1.00 92.50 127 PRO A N 1
ATOM 981 C CA . PRO A 1 127 ? 9.722 10.544 -5.864 1.00 92.50 127 PRO A CA 1
ATOM 982 C C . PRO A 1 127 ? 9.859 11.515 -4.685 1.00 92.50 127 PRO A C 1
ATOM 984 O O . PRO A 1 127 ? 10.961 11.897 -4.313 1.00 92.50 127 PRO A O 1
ATOM 987 N N . SER A 1 128 ? 8.737 11.894 -4.067 1.00 91.69 128 SER A N 1
ATOM 988 C CA . SER A 1 128 ? 8.702 12.736 -2.869 1.00 91.69 128 SER A CA 1
ATOM 989 C C . SER A 1 128 ? 9.209 12.040 -1.599 1.00 91.69 128 SER A C 1
ATOM 991 O O . SER A 1 128 ? 9.283 12.678 -0.552 1.00 91.69 128 SER A O 1
ATOM 993 N N . GLY A 1 129 ? 9.474 10.730 -1.644 1.00 89.62 129 GLY A N 1
ATOM 994 C CA . GLY A 1 129 ? 9.785 9.906 -0.473 1.00 89.62 129 GLY A CA 1
ATOM 995 C C . GLY A 1 129 ? 8.579 9.639 0.435 1.00 89.62 129 GLY A C 1
ATOM 996 O O . GLY A 1 129 ? 8.707 8.965 1.458 1.00 89.62 129 GLY A O 1
ATOM 997 N N . GLN A 1 130 ? 7.395 10.147 0.077 1.00 92.31 130 GLN A N 1
ATOM 998 C CA . GLN A 1 130 ? 6.172 9.880 0.821 1.00 92.31 130 GLN A CA 1
ATOM 999 C C . GLN A 1 130 ? 5.752 8.418 0.664 1.00 92.31 130 GLN A C 1
ATOM 1001 O O . GLN A 1 130 ? 5.918 7.800 -0.388 1.00 92.31 130 GLN A O 1
ATOM 1006 N N . LEU A 1 131 ? 5.157 7.876 1.724 1.00 94.19 131 LEU A N 1
ATOM 1007 C CA . LEU A 1 131 ? 4.490 6.584 1.652 1.00 94.19 131 LEU A CA 1
ATOM 1008 C C . LEU A 1 131 ? 3.235 6.683 0.774 1.00 94.19 131 LEU A C 1
ATOM 1010 O O . LEU A 1 131 ? 2.602 7.739 0.693 1.00 94.19 131 LEU A O 1
ATOM 1014 N N . PHE A 1 132 ? 2.853 5.570 0.163 1.00 94.12 132 PHE A N 1
ATOM 1015 C CA . PHE A 1 132 ? 1.593 5.438 -0.565 1.00 94.12 132 PHE A CA 1
ATOM 1016 C C . PHE A 1 132 ? 0.768 4.290 0.017 1.00 94.12 132 PHE A C 1
ATOM 1018 O O . PHE A 1 132 ? 1.257 3.506 0.839 1.00 94.12 132 PHE A O 1
ATOM 1025 N N . TYR A 1 133 ? -0.505 4.223 -0.371 1.00 94.25 133 TYR A N 1
ATOM 1026 C CA . TYR A 1 133 ? -1.448 3.246 0.167 1.00 94.25 133 TYR A CA 1
ATOM 1027 C C . TYR A 1 133 ? -2.009 2.369 -0.935 1.00 94.25 133 TYR A C 1
ATOM 1029 O O . TYR A 1 133 ? -2.193 2.821 -2.062 1.00 94.25 133 TYR A O 1
ATOM 1037 N N . MET A 1 134 ? -2.333 1.128 -0.599 1.00 93.12 134 MET A N 1
ATOM 1038 C CA . MET A 1 134 ? -2.941 0.188 -1.536 1.00 93.12 134 MET A CA 1
ATOM 1039 C C . MET A 1 134 ? -4.061 -0.586 -0.861 1.00 93.12 134 MET A C 1
ATOM 1041 O O . MET A 1 134 ? -4.037 -0.792 0.357 1.00 93.12 134 MET A O 1
ATOM 1045 N N . PHE A 1 135 ? -4.995 -1.072 -1.677 1.00 92.25 135 PHE A N 1
ATOM 1046 C CA . PHE A 1 135 ? -5.814 -2.199 -1.278 1.00 92.25 135 PHE A CA 1
ATOM 1047 C C . PHE A 1 135 ? -5.172 -3.498 -1.663 1.00 92.25 135 PHE A C 1
ATOM 1049 O O . PHE A 1 135 ? -4.710 -3.667 -2.790 1.00 92.25 135 PHE A O 1
ATOM 1056 N N . VAL A 1 136 ? -5.221 -4.425 -0.722 1.00 92.56 136 VAL A N 1
ATOM 1057 C CA . VAL A 1 136 ? -4.891 -5.813 -0.973 1.00 92.56 136 VAL A CA 1
ATOM 1058 C C . VAL A 1 136 ? -6.061 -6.652 -0.488 1.00 92.56 136 VAL A C 1
ATOM 1060 O O . VAL A 1 136 ? -6.615 -6.386 0.583 1.00 92.56 136 VAL A O 1
ATOM 1063 N N . GLY A 1 137 ? -6.456 -7.645 -1.280 1.00 91.75 137 GLY A N 1
ATOM 1064 C CA . GLY A 1 137 ? -7.373 -8.679 -0.812 1.00 91.75 137 GLY A CA 1
ATOM 1065 C C . GLY A 1 137 ? -6.848 -9.295 0.488 1.00 91.75 137 GLY A C 1
ATOM 1066 O O . GLY A 1 137 ? -5.636 -9.445 0.653 1.00 91.75 137 GLY A O 1
ATOM 1067 N N . SER A 1 138 ? -7.731 -9.644 1.419 1.00 88.19 138 SER A N 1
ATOM 1068 C CA . SER A 1 138 ? -7.355 -10.246 2.705 1.00 88.19 138 SER A CA 1
ATOM 1069 C C . SER A 1 138 ? -6.571 -11.556 2.531 1.00 88.19 138 SER A C 1
ATOM 1071 O O . SER A 1 138 ? -5.704 -11.868 3.341 1.00 88.19 138 SER A O 1
ATOM 1073 N N . ASP A 1 139 ? -6.797 -12.265 1.423 1.00 89.50 139 ASP A N 1
ATOM 1074 C CA . ASP A 1 139 ? -6.062 -13.451 0.968 1.00 89.50 139 ASP A CA 1
ATOM 1075 C C . ASP A 1 139 ? -4.704 -13.142 0.301 1.00 89.50 139 ASP A C 1
ATOM 1077 O O . ASP A 1 139 ? -3.870 -14.030 0.119 1.00 89.50 139 ASP A O 1
ATOM 1081 N N . GLY A 1 140 ? -4.465 -11.883 -0.069 1.00 90.25 140 GLY A N 1
ATOM 1082 C CA . GLY A 1 140 ? -3.231 -11.407 -0.693 1.00 90.25 140 GLY A CA 1
ATOM 1083 C C . GLY A 1 140 ? -2.182 -10.872 0.282 1.00 90.25 140 GLY A C 1
ATOM 1084 O O . GLY A 1 140 ? -1.090 -10.506 -0.158 1.00 90.25 140 GLY A O 1
ATOM 1085 N N . ILE A 1 141 ? -2.480 -10.834 1.584 1.00 91.44 141 ILE A N 1
ATOM 1086 C CA . ILE A 1 141 ? -1.551 -10.436 2.648 1.00 91.44 141 ILE A CA 1
ATOM 1087 C C . ILE A 1 141 ? -1.251 -11.639 3.541 1.00 91.44 141 ILE A C 1
ATOM 1089 O O . ILE A 1 141 ? -2.155 -12.351 3.971 1.00 91.44 141 ILE A O 1
ATOM 1093 N N . LYS A 1 142 ? 0.020 -11.838 3.903 1.00 87.06 142 LYS A N 1
ATOM 1094 C CA . LYS A 1 142 ? 0.377 -12.811 4.946 1.00 87.06 142 LYS A CA 1
ATOM 1095 C C . LYS A 1 142 ? -0.065 -12.286 6.315 1.00 87.06 142 LYS A C 1
ATOM 1097 O O . LYS A 1 142 ? 0.351 -11.201 6.698 1.00 87.06 142 LYS A O 1
ATOM 1102 N N . ASN A 1 143 ? -0.848 -13.045 7.079 1.00 84.19 143 ASN A N 1
ATOM 1103 C CA . ASN A 1 143 ? -1.216 -12.711 8.467 1.00 84.19 143 ASN A CA 1
ATOM 1104 C C . ASN A 1 143 ? -1.632 -11.230 8.658 1.00 84.19 143 ASN A C 1
ATOM 1106 O O . ASN A 1 143 ? -0.930 -10.491 9.353 1.00 84.19 143 ASN A O 1
ATOM 1110 N N . PRO A 1 144 ? -2.711 -10.751 8.010 1.00 81.25 144 PRO A N 1
ATOM 1111 C CA . PRO A 1 144 ? -3.137 -9.363 8.156 1.00 81.25 144 PRO A CA 1
ATOM 1112 C C . PRO A 1 144 ? -3.522 -9.079 9.616 1.00 81.25 144 PRO A C 1
ATOM 1114 O O . PRO A 1 144 ? -4.465 -9.663 10.146 1.00 81.25 144 PRO A O 1
ATOM 1117 N N . VAL A 1 145 ? -2.789 -8.173 10.270 1.00 82.88 145 VAL A N 1
ATOM 1118 C CA . VAL A 1 145 ? -3.051 -7.741 11.652 1.00 82.88 145 VAL A CA 1
ATOM 1119 C C . VAL A 1 145 ? -3.269 -6.234 11.666 1.00 82.88 145 VAL A C 1
ATOM 1121 O O . VAL A 1 145 ? -2.321 -5.464 11.522 1.00 82.88 145 VAL A O 1
ATOM 1124 N N . ALA A 1 146 ? -4.521 -5.818 11.842 1.00 82.19 146 ALA A N 1
ATOM 1125 C CA . ALA A 1 146 ? -4.911 -4.428 12.054 1.00 82.19 146 ALA A CA 1
ATOM 1126 C C . ALA A 1 146 ? -6.291 -4.355 12.724 1.00 82.19 146 ALA A C 1
ATOM 1128 O O . ALA A 1 146 ? -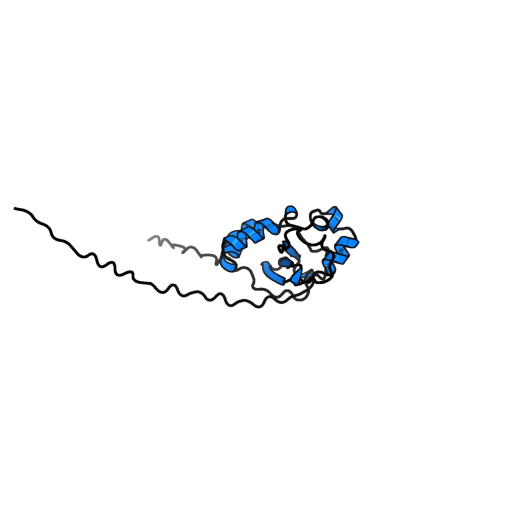7.078 -5.300 12.606 1.00 82.19 146 ALA A O 1
ATOM 1129 N N . PRO A 1 147 ? -6.621 -3.244 13.403 1.00 79.00 147 PRO A N 1
ATOM 1130 C CA . PRO A 1 147 ? -8.001 -2.975 13.793 1.00 79.00 147 PRO A CA 1
ATOM 1131 C C . PRO A 1 147 ? -8.926 -2.958 12.558 1.00 79.00 147 PRO A C 1
ATOM 1133 O O . PRO A 1 147 ? -8.556 -2.415 11.507 1.00 79.00 147 PRO A O 1
ATOM 1136 N N . PRO A 1 148 ? -10.142 -3.516 12.660 1.00 82.75 148 PRO A N 1
ATOM 1137 C CA . PRO A 1 148 ? -11.166 -3.273 11.659 1.00 82.75 148 PRO A CA 1
ATOM 1138 C C . PRO A 1 148 ? -11.624 -1.817 11.722 1.00 82.75 148 PRO A C 1
ATOM 1140 O O . PRO A 1 148 ? -11.667 -1.225 12.804 1.00 82.75 148 PRO A O 1
ATOM 1143 N N . LEU A 1 149 ? -12.025 -1.261 10.578 1.00 81.81 149 LEU A N 1
ATOM 1144 C CA . LEU A 1 149 ? -12.756 0.001 10.577 1.00 81.81 149 LEU A CA 1
ATOM 1145 C C . LEU A 1 149 ? -14.015 -0.163 11.430 1.00 81.81 149 LEU A C 1
ATOM 1147 O O . LEU A 1 149 ? -14.780 -1.119 11.266 1.00 81.81 149 LEU A O 1
ATOM 1151 N N . VAL A 1 150 ? -14.224 0.765 12.363 1.00 74.88 150 VAL A N 1
ATOM 1152 C CA . VAL A 1 150 ? -15.382 0.728 13.256 1.00 74.88 150 VAL A CA 1
ATOM 1153 C C . VAL A 1 150 ? -16.642 0.792 12.398 1.00 74.88 150 VAL A C 1
ATOM 1155 O O . VAL A 1 150 ? -16.927 1.802 11.753 1.00 74.88 150 VAL A O 1
ATOM 1158 N N . LYS A 1 151 ? -17.410 -0.302 12.364 1.00 64.75 151 LYS A N 1
ATOM 1159 C CA . LYS A 1 151 ? -18.710 -0.304 11.694 1.00 64.75 151 LYS A CA 1
ATOM 1160 C C . LYS A 1 151 ? -19.593 0.721 12.393 1.00 64.75 151 LYS A C 1
ATOM 1162 O O . LYS A 1 151 ? -19.691 0.718 13.621 1.00 64.75 151 LYS A O 1
ATOM 1167 N N . LYS A 1 152 ? -20.247 1.582 11.609 1.00 56.56 152 LYS A N 1
ATOM 1168 C CA . LYS A 1 152 ? -21.259 2.517 12.104 1.00 56.56 152 LYS A CA 1
ATOM 1169 C C . LYS A 1 152 ? -22.219 1.721 12.992 1.00 56.56 152 LYS A C 1
ATOM 1171 O O . LYS A 1 152 ? -22.873 0.802 12.501 1.00 56.56 152 LYS A O 1
ATOM 1176 N N . LYS A 1 153 ? -22.274 2.015 14.299 1.00 48.28 153 LYS A N 1
ATOM 1177 C CA . LYS A 1 153 ? -23.350 1.489 15.150 1.00 48.28 153 LYS A CA 1
ATOM 1178 C C . LYS A 1 153 ? -24.637 1.920 14.464 1.00 48.28 153 LYS A C 1
ATOM 1180 O O . LYS A 1 153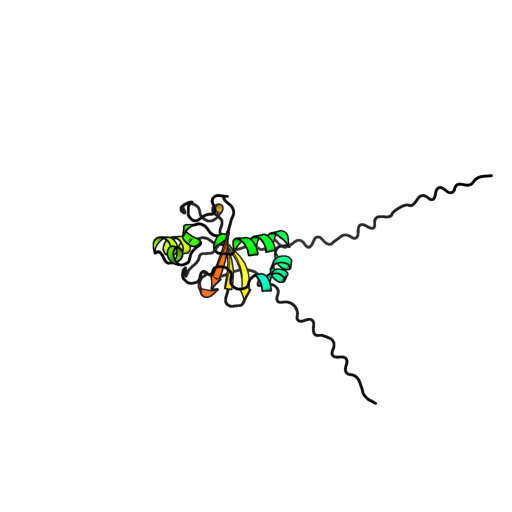 ? -24.861 3.120 14.319 1.00 48.28 153 LYS A O 1
ATOM 1185 N N . ALA A 1 154 ? -25.430 0.964 13.988 1.00 45.06 154 ALA A N 1
ATOM 1186 C CA . ALA A 1 154 ? -26.769 1.260 13.522 1.00 45.06 154 ALA A CA 1
ATOM 1187 C C . ALA A 1 154 ? -27.493 1.892 14.711 1.00 45.06 154 ALA A C 1
ATOM 1189 O O . ALA A 1 154 ? -27.793 1.219 15.697 1.00 45.06 154 ALA A O 1
ATOM 1190 N N . THR A 1 155 ? -27.678 3.208 14.678 1.00 45.12 155 THR A N 1
ATOM 1191 C CA . THR A 1 155 ? -28.550 3.900 15.613 1.00 45.12 155 THR A CA 1
ATOM 1192 C C . THR A 1 155 ? -29.943 3.381 15.310 1.00 45.12 155 THR A C 1
ATOM 1194 O O . THR A 1 155 ? -30.583 3.816 14.356 1.00 45.12 155 THR A O 1
ATOM 1197 N N . ALA A 1 156 ? -30.379 2.374 16.066 1.00 45.66 156 ALA A N 1
ATOM 1198 C CA . ALA A 1 156 ? -31.753 1.917 16.030 1.00 45.66 156 ALA A CA 1
ATOM 1199 C C . ALA A 1 156 ? -32.632 3.132 16.344 1.00 45.66 156 ALA A C 1
ATOM 1201 O O . ALA A 1 156 ? -32.575 3.683 17.445 1.00 45.66 156 ALA A O 1
ATOM 1202 N N . ALA A 1 157 ? -33.388 3.598 15.352 1.00 48.78 157 ALA A N 1
ATOM 1203 C CA . ALA A 1 157 ? -34.388 4.624 15.580 1.00 48.78 157 ALA A CA 1
ATOM 1204 C C . ALA A 1 157 ? -35.407 4.063 16.589 1.00 48.78 157 ALA A C 1
ATOM 1206 O O . ALA A 1 157 ? -35.878 2.937 16.399 1.00 48.78 157 ALA A O 1
ATOM 1207 N N . PRO A 1 158 ? -35.753 4.789 17.665 1.00 45.53 158 PRO A N 1
ATOM 1208 C CA . PRO A 1 158 ? -36.784 4.334 18.581 1.00 45.53 158 PRO A CA 1
ATOM 1209 C C . PRO A 1 158 ? -38.114 4.265 17.825 1.00 45.53 158 PRO A C 1
ATOM 1211 O O . PRO A 1 158 ? -38.666 5.288 17.414 1.00 45.53 158 PRO A O 1
ATOM 1214 N N . VAL A 1 159 ? -38.626 3.048 17.632 1.00 51.53 159 VAL A N 1
ATOM 1215 C CA . VAL A 1 159 ? -39.973 2.813 17.111 1.00 51.53 159 VAL A CA 1
ATOM 1216 C C . VAL A 1 159 ? -40.951 3.358 18.149 1.00 51.53 159 VAL A C 1
ATOM 1218 O O . VAL A 1 159 ? -41.205 2.732 19.175 1.00 51.53 159 VAL A O 1
ATOM 1221 N N . LYS A 1 160 ? -41.485 4.559 17.907 1.00 51.12 160 LYS A N 1
ATOM 1222 C CA . LYS A 1 160 ? -42.627 5.080 18.661 1.00 51.12 160 LYS A CA 1
ATOM 1223 C C . LYS A 1 160 ? -43.845 4.223 18.311 1.00 51.12 160 LYS A C 1
ATOM 1225 O O . LYS A 1 160 ? -44.522 4.478 17.319 1.00 51.12 160 LYS A O 1
ATOM 1230 N N . THR A 1 161 ? -44.132 3.210 19.120 1.00 48.00 161 THR A N 1
ATOM 1231 C CA . THR A 1 161 ? -45.409 2.493 19.096 1.00 48.00 161 THR A CA 1
ATOM 1232 C C . THR A 1 161 ? -46.516 3.455 19.520 1.00 48.00 161 THR A C 1
ATOM 1234 O O . THR A 1 161 ? -46.716 3.751 20.698 1.00 48.00 161 THR A O 1
ATOM 1237 N N . LYS A 1 162 ? -47.233 3.993 18.532 1.00 55.06 162 LYS A N 1
ATOM 1238 C CA . LYS A 1 162 ? -48.447 4.778 18.745 1.00 55.06 162 LYS A CA 1
ATOM 1239 C C . LYS A 1 162 ? -49.545 3.810 19.200 1.00 55.06 162 LYS A C 1
ATOM 1241 O O . LYS A 1 162 ? -50.083 3.060 18.396 1.00 55.06 162 LYS A O 1
ATOM 1246 N N . LYS A 1 163 ? -49.825 3.788 20.505 1.00 50.28 163 LYS A N 1
ATOM 1247 C CA . LYS A 1 163 ? -50.959 3.067 21.100 1.00 50.28 163 LYS A CA 1
ATOM 1248 C C . LYS A 1 163 ? -52.245 3.785 20.674 1.00 50.28 163 LYS A C 1
ATOM 1250 O O . LYS A 1 163 ? -52.518 4.881 21.161 1.00 50.28 163 LYS A O 1
ATOM 1255 N N . THR A 1 164 ? -52.996 3.212 19.742 1.00 54.28 164 THR A N 1
ATOM 1256 C CA . THR A 1 164 ? -54.378 3.624 19.468 1.00 54.28 164 THR A CA 1
ATOM 1257 C C . THR A 1 164 ? -55.263 3.058 20.576 1.00 54.28 164 THR A C 1
ATOM 1259 O O . THR A 1 164 ? -55.185 1.867 20.880 1.00 54.28 164 THR A O 1
ATOM 1262 N N . LYS A 1 165 ? -56.003 3.951 21.233 1.00 59.62 165 LYS A N 1
ATOM 1263 C CA . LYS A 1 165 ? -57.075 3.637 22.180 1.00 59.62 165 LYS A CA 1
ATOM 1264 C C . LYS A 1 165 ? -58.361 3.368 21.415 1.00 59.62 165 LYS A C 1
ATOM 1266 O O . LYS A 1 165 ? -58.524 4.016 20.357 1.00 59.62 165 LYS A O 1
#

Sequence (165 aa):
MINQLIKIFTILVLAAGIPSLSQAQQKTVITQISNPGRIFPSCELEESRQQLQQQFGPEKADQIIRLVKASGWPAPLNNVSSRLEESSQQAIKKYKVRTMAIIDARYCLVSISAADNPGMDASYFLPSGQLFYMFVGSDGIKNPVAPPLVKKKATAAPVKTKKTK

Secondary structure (DSSP, 8-state):
---------------------------PPEEEBS-GGGEES-SSGGGGHHHHHHHH-HHHHHHHHHHSSGGGS-GGGSSHHHHHSHHHHHHHHH-EEEEEEE-SSSEEEEEE-STT-TTS-GGGS-TT---EEEEEEGGGBSS---PBP----------------

Foldseek 3Di:
DDDDDPPDPPPPPPPPPPPPPPLPPPPFDWWFFQFLVQWDQDDPCVVVLVLLCVNPNNVVSVVQNVLSHLVNFQPCRSDDVSCPDPVNRVLRR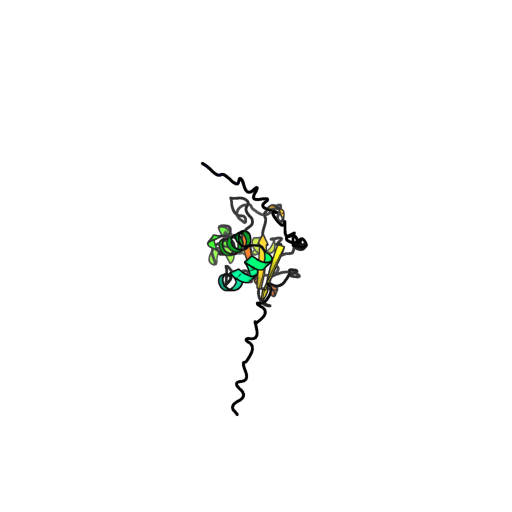QFGWTFAADADQFKTKIKGAVVRRPPRDPSRGDPVRDIGIIIGTPVRIDPRDYYHRDDPPPPPDPPPPDDDD